Protein AF-A0A661KU23-F1 (afdb_monomer_lite)

pLDDT: mean 90.3, std 13.32, range [39.75, 98.75]

Foldseek 3Di:
DEEEDEDQEAEECEYEEEYEHQHYEHDAEYEYEYHHAHADHAAYDEEYDHQEYEYAYEYEYHHQEYEYAHYEEEYAHQEYEHAEEYEYEYHHQEYFYNHEYHEEYEHQEYYDQDYWYKYAHQKYFYNHGDPVVLVVDPPSVVRIDGRMDGDHDPPVVVVVVVVVVVVVVVVVVVVVVVVPD

Sequence (181 aa):
MNGIQAGIKTLSYVTNGLQAGIKNEAFVRVNGVQAGIDNLASSLVGIQTGYKNHANGYGIQAGIKNNTSDFYGLQTGIKNQSEQDMTGVQLGLQNKVEEYFDGIQIGLINFAKKGNYLQIGLLNIKGVQSLKELTKDKDWHEKLTILYGYNREGKGASSQRKKKRMSNKEKIMDRGKIYYL

Structure (mmCIF, N/CA/C/O backbone):
data_AF-A0A661KU23-F1
#
_entry.id   AF-A0A661KU23-F1
#
loop_
_atom_site.group_PDB
_atom_site.id
_atom_site.type_symbol
_atom_site.label_atom_id
_atom_site.label_alt_id
_atom_site.label_comp_id
_atom_site.label_asym_id
_atom_site.label_entity_id
_atom_site.label_seq_id
_atom_site.pdbx_PDB_ins_code
_atom_site.Cartn_x
_atom_site.Cartn_y
_atom_site.Cartn_z
_atom_site.occupancy
_atom_site.B_iso_or_equiv
_atom_site.auth_seq_id
_atom_site.auth_comp_id
_atom_site.auth_asym_id
_atom_site.auth_atom_id
_atom_site.pdbx_PDB_model_num
ATOM 1 N N . MET A 1 1 ? 8.475 3.376 -24.232 1.00 81.44 1 MET A N 1
ATOM 2 C CA . MET A 1 1 ? 9.370 2.264 -24.582 1.00 81.44 1 MET A CA 1
ATOM 3 C C . MET A 1 1 ? 8.545 0.994 -24.620 1.00 81.44 1 MET A C 1
ATOM 5 O O . MET A 1 1 ? 7.738 0.794 -23.719 1.00 81.44 1 MET A O 1
ATOM 9 N N . ASN A 1 2 ? 8.726 0.178 -25.653 1.00 88.75 2 ASN A N 1
ATOM 10 C CA . ASN A 1 2 ? 8.092 -1.131 -25.772 1.00 88.75 2 ASN A CA 1
ATOM 11 C C . ASN A 1 2 ? 9.183 -2.200 -25.630 1.00 88.75 2 ASN A C 1
ATOM 13 O O . ASN A 1 2 ? 10.265 -2.013 -26.183 1.00 88.75 2 ASN A O 1
ATOM 17 N N . GLY A 1 3 ? 8.916 -3.286 -24.908 1.00 91.38 3 GLY A N 1
ATOM 18 C CA . GLY A 1 3 ? 9.853 -4.402 -24.747 1.00 91.38 3 GLY A CA 1
ATOM 19 C C . GLY A 1 3 ? 10.530 -4.448 -23.376 1.00 91.38 3 GLY A C 1
ATOM 20 O O . GLY A 1 3 ? 9.884 -4.206 -22.358 1.00 91.38 3 GLY A O 1
ATOM 21 N N . ILE A 1 4 ? 11.815 -4.814 -23.351 1.00 93.19 4 ILE A N 1
ATOM 22 C CA . ILE A 1 4 ? 12.590 -5.034 -22.122 1.00 93.19 4 ILE A CA 1
ATOM 23 C C . ILE A 1 4 ? 13.605 -3.902 -21.936 1.00 93.19 4 ILE A C 1
ATOM 25 O O . ILE A 1 4 ? 14.401 -3.630 -22.831 1.00 93.19 4 ILE A O 1
ATOM 29 N N . GLN A 1 5 ? 13.602 -3.269 -20.763 1.00 91.88 5 GLN A N 1
ATOM 30 C CA . GLN A 1 5 ? 14.644 -2.344 -20.315 1.00 91.88 5 GLN A CA 1
ATOM 31 C C . GLN A 1 5 ? 15.368 -2.985 -19.139 1.00 91.88 5 GLN A C 1
ATOM 33 O O . GLN A 1 5 ? 14.711 -3.374 -18.178 1.00 91.88 5 GLN A O 1
ATOM 38 N N . ALA A 1 6 ? 16.694 -3.065 -19.184 1.00 93.31 6 ALA A N 1
ATOM 39 C CA . ALA A 1 6 ? 17.498 -3.573 -18.079 1.00 93.31 6 ALA A CA 1
ATOM 40 C C . ALA A 1 6 ? 18.658 -2.618 -17.770 1.00 93.31 6 ALA A C 1
ATOM 42 O O . ALA A 1 6 ? 19.260 -2.066 -18.691 1.00 93.31 6 ALA A O 1
ATOM 43 N N . GLY A 1 7 ? 18.982 -2.411 -16.492 1.00 91.31 7 GLY A N 1
ATOM 44 C CA . GLY A 1 7 ? 20.155 -1.626 -16.094 1.00 91.31 7 GLY A CA 1
ATOM 45 C C . GLY A 1 7 ? 20.187 -1.266 -14.610 1.00 91.31 7 GLY A C 1
ATOM 46 O O . GLY A 1 7 ? 19.286 -1.607 -13.856 1.00 91.31 7 GLY A O 1
ATOM 47 N N . ILE A 1 8 ? 21.219 -0.539 -14.168 1.00 93.31 8 ILE A N 1
ATOM 48 C CA . ILE A 1 8 ? 21.294 -0.040 -12.779 1.00 93.31 8 ILE A CA 1
ATOM 49 C C . ILE A 1 8 ? 20.138 0.930 -12.505 1.00 93.31 8 ILE A C 1
ATOM 51 O O . ILE A 1 8 ? 19.404 0.778 -11.530 1.00 93.31 8 ILE A O 1
ATOM 55 N N . LYS A 1 9 ? 19.945 1.906 -13.396 1.00 95.06 9 LYS A N 1
ATOM 56 C CA . LYS A 1 9 ? 18.804 2.817 -13.385 1.00 95.06 9 LYS A CA 1
ATOM 57 C C . LYS A 1 9 ? 18.127 2.778 -14.746 1.00 95.06 9 LYS A C 1
ATOM 59 O O . LYS A 1 9 ? 18.785 2.993 -15.760 1.00 95.06 9 LYS A O 1
ATOM 64 N N . THR A 1 10 ? 16.822 2.559 -14.759 1.00 94.06 10 THR A N 1
ATOM 65 C CA . THR A 1 10 ? 16.001 2.639 -15.964 1.00 94.06 10 THR A CA 1
ATOM 66 C C . THR A 1 10 ? 15.051 3.831 -15.847 1.00 94.06 10 THR A C 1
ATOM 68 O O . THR A 1 10 ? 14.453 4.083 -14.801 1.00 94.06 10 THR A O 1
ATOM 71 N N . LEU A 1 11 ? 14.973 4.624 -16.914 1.00 94.25 11 LEU A N 1
ATOM 72 C CA . LEU A 1 11 ? 14.135 5.817 -17.002 1.00 94.25 11 LEU A CA 1
ATOM 73 C C . LEU A 1 11 ? 13.273 5.699 -18.251 1.00 94.25 11 LEU A C 1
ATOM 75 O O . LEU A 1 11 ? 13.762 5.345 -19.327 1.00 94.25 11 LEU A O 1
ATOM 79 N N . SER A 1 12 ? 11.991 6.005 -18.110 1.00 93.38 12 SER A N 1
ATOM 80 C CA . SER A 1 12 ? 11.029 5.953 -19.204 1.00 93.38 12 SER A CA 1
ATOM 81 C C . SER A 1 12 ? 9.906 6.958 -18.977 1.00 93.38 12 SER A C 1
ATOM 83 O O . SER A 1 12 ? 9.563 7.277 -17.843 1.00 93.38 12 SER A O 1
ATOM 85 N N . TYR A 1 13 ? 9.295 7.450 -20.052 1.00 93.88 13 TYR A N 1
ATOM 86 C CA . TYR A 1 13 ? 8.053 8.216 -19.935 1.00 93.88 13 TYR A CA 1
ATOM 87 C C . TYR A 1 13 ? 6.852 7.266 -19.793 1.00 93.88 13 TYR A C 1
ATOM 89 O O . TYR A 1 13 ? 6.089 7.328 -18.832 1.00 93.88 13 TYR A O 1
ATOM 97 N N . VAL A 1 14 ? 6.759 6.309 -20.719 1.00 94.50 14 VAL A N 1
ATOM 98 C CA . VAL A 1 14 ? 5.824 5.178 -20.697 1.00 94.50 14 VAL A CA 1
ATOM 99 C C . VAL A 1 14 ? 6.613 3.892 -20.915 1.00 94.50 14 VAL A C 1
ATOM 101 O O . VAL A 1 14 ? 7.483 3.863 -21.789 1.00 94.50 14 VAL A O 1
ATOM 104 N N . THR A 1 15 ? 6.284 2.832 -20.187 1.00 94.00 15 THR A N 1
ATOM 105 C CA . THR A 1 15 ? 6.823 1.480 -20.385 1.00 94.00 15 THR A CA 1
ATOM 106 C C . THR A 1 15 ? 5.696 0.520 -20.742 1.00 94.00 15 THR A C 1
ATOM 108 O O . THR A 1 15 ? 4.734 0.405 -19.992 1.00 94.00 15 THR A O 1
ATOM 111 N N . ASN A 1 16 ? 5.822 -0.181 -21.868 1.00 96.88 16 ASN A N 1
ATOM 112 C CA . ASN A 1 16 ? 4.978 -1.313 -22.240 1.00 96.88 16 ASN A CA 1
ATOM 113 C C . ASN A 1 16 ? 5.866 -2.565 -22.307 1.00 96.88 16 ASN A C 1
ATOM 115 O O . ASN A 1 16 ? 6.634 -2.717 -23.258 1.00 96.88 16 ASN A O 1
ATOM 119 N N . GLY A 1 17 ? 5.804 -3.431 -21.298 1.00 96.62 17 GLY A N 1
ATOM 120 C CA . GLY A 1 17 ? 6.674 -4.607 -21.189 1.00 96.62 17 GLY A CA 1
ATOM 121 C C . GLY A 1 17 ? 7.367 -4.719 -19.832 1.00 96.62 17 GLY A C 1
ATOM 122 O O . GLY A 1 17 ? 6.735 -4.504 -18.800 1.00 96.62 17 GLY A O 1
ATOM 123 N N . LEU A 1 18 ? 8.648 -5.090 -19.829 1.00 97.19 18 LEU A N 1
ATOM 124 C CA . LEU A 1 18 ? 9.432 -5.327 -18.615 1.00 97.19 18 LEU A CA 1
ATOM 125 C C . LEU A 1 18 ? 10.466 -4.221 -18.422 1.00 97.19 18 LEU A C 1
ATOM 127 O O . LEU A 1 18 ? 11.247 -3.917 -19.319 1.00 97.19 18 LEU A O 1
ATOM 131 N N . GLN A 1 19 ? 10.524 -3.676 -17.218 1.00 96.50 19 GLN A N 1
ATOM 132 C CA . GLN A 1 19 ? 11.580 -2.780 -16.779 1.00 96.50 19 GLN A CA 1
ATOM 133 C C . GLN A 1 19 ? 12.260 -3.397 -15.552 1.00 96.50 19 GLN A C 1
ATOM 135 O O . GLN A 1 19 ? 11.638 -3.569 -14.506 1.00 96.50 19 GLN A O 1
ATOM 140 N N . ALA A 1 20 ? 13.524 -3.783 -15.705 1.00 96.44 20 ALA A N 1
ATOM 141 C CA . ALA A 1 20 ? 14.320 -4.474 -14.703 1.00 96.44 20 ALA A CA 1
ATOM 142 C C . ALA A 1 20 ? 15.541 -3.636 -14.292 1.00 96.44 20 ALA A C 1
ATOM 144 O O . ALA A 1 20 ? 16.249 -3.096 -15.141 1.00 96.44 20 ALA A O 1
ATOM 145 N N . GLY A 1 21 ? 15.832 -3.540 -12.996 1.00 93.88 21 GLY A N 1
ATOM 146 C CA . GLY A 1 21 ? 16.983 -2.761 -12.542 1.00 93.88 21 GLY A CA 1
ATOM 147 C C . GLY A 1 21 ? 17.040 -2.508 -11.047 1.00 93.88 21 GLY A C 1
ATOM 148 O O . GLY A 1 21 ? 16.155 -2.923 -10.313 1.00 93.88 21 GLY A O 1
ATOM 149 N N . ILE A 1 22 ? 18.073 -1.813 -10.563 1.00 96.00 22 ILE A N 1
ATOM 150 C CA . ILE A 1 22 ? 18.114 -1.402 -9.147 1.00 96.00 22 ILE A CA 1
ATOM 151 C C . ILE A 1 22 ? 17.055 -0.324 -8.908 1.00 96.00 22 ILE A C 1
ATOM 153 O O . ILE A 1 22 ? 16.257 -0.443 -7.981 1.00 96.00 22 ILE A O 1
ATOM 157 N N . LYS A 1 23 ? 17.013 0.696 -9.771 1.00 97.19 23 LYS A N 1
ATOM 158 C CA . LYS A 1 23 ? 15.998 1.750 -9.742 1.00 97.19 23 LYS A CA 1
ATOM 159 C C . LYS A 1 23 ? 15.269 1.835 -11.078 1.00 97.19 23 LYS A C 1
ATOM 161 O O . LYS A 1 23 ? 15.894 2.077 -12.106 1.00 97.19 23 LYS A O 1
ATOM 166 N N . ASN A 1 24 ? 13.952 1.718 -11.038 1.00 96.62 24 ASN A N 1
ATOM 167 C CA . ASN A 1 24 ? 13.080 1.778 -12.200 1.00 96.62 24 ASN A CA 1
ATOM 168 C C . ASN A 1 24 ? 12.121 2.961 -12.077 1.00 96.62 24 ASN A C 1
ATOM 170 O O . ASN A 1 24 ? 11.447 3.108 -11.058 1.00 96.62 24 ASN A O 1
ATOM 174 N N . GLU A 1 25 ? 12.060 3.809 -13.101 1.00 96.94 25 GLU A N 1
ATOM 175 C CA . GLU A 1 25 ? 11.251 5.028 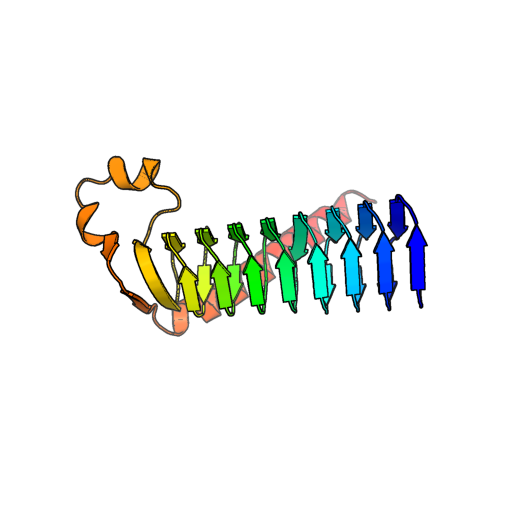-13.078 1.00 96.94 25 GLU A CA 1
ATOM 176 C C . GLU A 1 25 ? 10.469 5.210 -14.387 1.00 96.94 25 GLU A C 1
ATOM 178 O O . GLU A 1 25 ? 11.021 5.201 -15.496 1.00 96.94 25 GLU A O 1
ATOM 183 N N . ALA A 1 26 ? 9.155 5.384 -14.247 1.00 95.69 26 ALA A N 1
ATOM 184 C CA . ALA A 1 26 ? 8.231 5.669 -15.334 1.00 95.69 26 ALA A CA 1
ATOM 185 C C . ALA A 1 26 ? 7.400 6.920 -15.020 1.00 95.69 26 ALA A C 1
ATOM 187 O O . ALA A 1 26 ? 6.509 6.893 -14.173 1.00 95.69 26 ALA A O 1
ATOM 188 N N . PHE A 1 27 ? 7.666 8.022 -15.720 1.00 93.38 27 PHE A N 1
ATOM 189 C CA . PHE A 1 27 ? 7.057 9.320 -15.403 1.00 93.38 27 PHE A CA 1
ATOM 190 C C . PHE A 1 27 ? 5.539 9.372 -15.590 1.00 93.38 27 PHE A C 1
ATOM 192 O O . PHE A 1 27 ? 4.880 10.190 -14.963 1.00 93.38 27 PHE A O 1
ATOM 199 N N . VAL A 1 28 ? 4.973 8.533 -16.460 1.00 93.81 28 VAL A N 1
ATOM 200 C CA . VAL A 1 28 ? 3.533 8.543 -16.743 1.00 93.81 28 VAL A CA 1
ATOM 201 C C . VAL A 1 28 ? 2.906 7.196 -16.458 1.00 93.81 28 VAL A C 1
ATOM 203 O O . VAL A 1 28 ? 1.937 7.117 -15.702 1.00 93.81 28 VAL A O 1
ATOM 206 N N . ARG A 1 29 ? 3.412 6.131 -17.086 1.00 94.75 29 ARG A N 1
ATOM 207 C CA . ARG A 1 29 ? 2.716 4.843 -17.062 1.00 94.75 29 ARG A CA 1
ATOM 208 C C . ARG A 1 29 ? 3.632 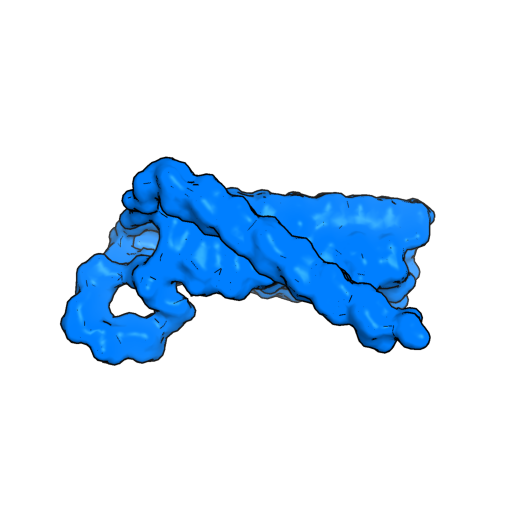3.645 -17.248 1.00 94.75 29 ARG A C 1
ATOM 210 O O . ARG A 1 29 ? 4.547 3.676 -18.065 1.00 94.75 29 ARG A O 1
ATOM 217 N N . VAL A 1 30 ? 3.278 2.557 -16.579 1.00 97.25 30 VAL A N 1
ATOM 218 C CA . VAL A 1 30 ? 3.756 1.201 -16.843 1.00 97.25 30 VAL A CA 1
ATOM 219 C C . VAL A 1 30 ? 2.564 0.317 -17.186 1.00 97.25 30 VAL A C 1
ATOM 221 O O . VAL A 1 30 ? 1.657 0.165 -16.374 1.00 97.25 30 VAL A O 1
ATOM 224 N N . ASN A 1 31 ? 2.585 -0.284 -18.369 1.00 97.62 31 ASN A N 1
ATOM 225 C CA . ASN A 1 31 ? 1.733 -1.401 -18.757 1.00 97.62 31 ASN A CA 1
ATOM 226 C C . ASN A 1 31 ? 2.621 -2.653 -18.825 1.00 97.62 31 ASN A C 1
ATOM 228 O O . ASN A 1 31 ? 3.282 -2.894 -19.838 1.00 97.62 31 ASN A O 1
ATOM 232 N N . GLY A 1 32 ? 2.705 -3.410 -17.734 1.00 97.56 32 GLY A N 1
ATOM 233 C CA . GLY A 1 32 ? 3.602 -4.564 -17.641 1.00 97.56 32 GLY A CA 1
ATOM 234 C C . GLY A 1 32 ? 4.255 -4.712 -16.272 1.00 97.56 32 GLY A C 1
ATOM 235 O O . GLY A 1 32 ? 3.583 -4.588 -15.252 1.00 97.56 32 GLY A O 1
ATOM 236 N N . VAL A 1 33 ? 5.551 -5.021 -16.243 1.00 98.25 33 VAL A N 1
ATOM 237 C CA . VAL A 1 33 ? 6.268 -5.397 -15.017 1.00 98.25 33 VAL A CA 1
ATOM 238 C C . VAL A 1 33 ? 7.424 -4.440 -14.745 1.00 98.25 33 VAL A C 1
ATOM 240 O O . VAL A 1 33 ? 8.267 -4.224 -15.610 1.00 98.25 33 VAL A O 1
ATOM 243 N N . GLN A 1 34 ? 7.501 -3.915 -13.524 1.00 97.94 34 GLN A N 1
ATOM 244 C CA . GLN A 1 34 ? 8.721 -3.325 -12.973 1.00 97.94 34 GLN A CA 1
ATOM 245 C C . GLN A 1 34 ? 9.297 -4.265 -11.913 1.00 97.94 34 GLN A C 1
ATOM 247 O O . GLN A 1 34 ? 8.638 -4.557 -10.914 1.00 97.94 34 GLN A O 1
ATOM 252 N N . ALA A 1 35 ? 10.520 -4.742 -12.131 1.00 97.88 35 ALA A N 1
ATOM 253 C CA . ALA A 1 35 ? 11.233 -5.625 -11.216 1.00 97.88 35 ALA A CA 1
ATOM 254 C C . ALA A 1 35 ? 12.540 -4.960 -10.775 1.00 97.88 35 ALA A C 1
ATOM 256 O O . ALA A 1 35 ? 13.448 -4.749 -11.582 1.00 97.88 35 ALA A O 1
ATOM 257 N N . GLY A 1 36 ? 12.648 -4.600 -9.500 1.00 96.25 36 GLY A N 1
ATOM 258 C CA . GLY A 1 36 ? 13.811 -3.860 -9.027 1.00 96.25 36 GLY A CA 1
ATOM 259 C C . GLY A 1 36 ? 13.820 -3.566 -7.545 1.00 96.25 36 GLY A C 1
ATOM 260 O O . GLY A 1 36 ? 12.886 -3.919 -6.844 1.00 96.25 36 GLY A O 1
ATOM 261 N N . ILE A 1 37 ? 14.876 -2.929 -7.038 1.00 97.06 37 ILE A N 1
ATOM 262 C CA . ILE A 1 37 ? 14.921 -2.542 -5.620 1.00 97.06 37 ILE A CA 1
ATOM 263 C C . ILE A 1 37 ? 13.922 -1.404 -5.382 1.00 97.06 37 ILE A C 1
ATOM 265 O O . ILE A 1 37 ? 13.048 -1.542 -4.531 1.00 97.06 37 ILE A O 1
ATOM 269 N N . ASP A 1 38 ? 13.991 -0.336 -6.175 1.00 97.94 38 ASP A N 1
ATOM 270 C CA . ASP A 1 38 ? 13.071 0.799 -6.103 1.00 97.94 38 ASP A CA 1
ATOM 271 C C . ASP A 1 38 ? 12.313 0.957 -7.429 1.00 97.94 38 ASP A C 1
ATOM 273 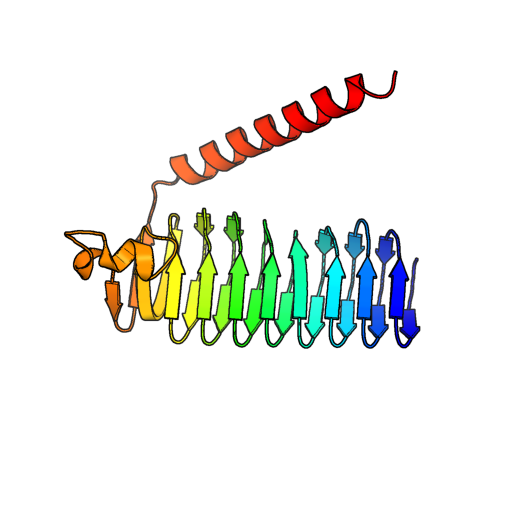O O . ASP A 1 38 ? 12.905 1.298 -8.453 1.00 97.94 38 ASP A O 1
ATOM 277 N N . ASN A 1 39 ? 10.995 0.758 -7.405 1.00 97.88 39 ASN A N 1
ATOM 278 C CA . ASN A 1 39 ? 10.113 0.940 -8.556 1.00 97.88 39 ASN A CA 1
ATOM 279 C C . ASN A 1 39 ? 9.198 2.150 -8.349 1.00 97.88 39 ASN A C 1
ATOM 281 O O . ASN A 1 39 ? 8.463 2.219 -7.361 1.00 97.88 39 ASN A O 1
ATOM 285 N N . LEU A 1 40 ? 9.209 3.080 -9.302 1.00 97.62 40 LEU A N 1
ATOM 286 C CA . LEU A 1 40 ? 8.371 4.273 -9.307 1.00 97.62 40 LEU A CA 1
ATOM 287 C C . LEU A 1 40 ? 7.632 4.400 -10.641 1.00 97.62 40 LEU A C 1
ATOM 289 O O . LEU A 1 40 ? 8.242 4.356 -11.712 1.00 97.62 40 LEU A O 1
ATOM 293 N N . ALA A 1 41 ? 6.319 4.593 -10.573 1.00 96.88 41 ALA A N 1
ATOM 294 C CA . ALA A 1 41 ? 5.500 4.963 -11.715 1.00 96.88 41 ALA A CA 1
ATOM 295 C C . ALA A 1 41 ? 4.326 5.844 -11.281 1.00 96.88 41 ALA A C 1
ATOM 297 O O . ALA A 1 41 ? 3.760 5.635 -10.213 1.00 96.88 41 ALA A O 1
ATOM 298 N N . SER A 1 42 ? 3.894 6.793 -12.110 1.00 96.56 42 SER A N 1
ATOM 299 C CA . SER A 1 42 ? 2.668 7.550 -11.805 1.00 96.56 42 SER A CA 1
ATOM 300 C C . SER A 1 42 ? 1.404 6.697 -11.952 1.00 96.56 42 SER A C 1
ATOM 302 O O . SER A 1 42 ? 0.479 6.820 -11.145 1.00 96.56 42 SER A O 1
ATOM 304 N N . SER A 1 43 ? 1.377 5.808 -12.951 1.00 96.44 43 SER A N 1
ATOM 305 C CA . SER A 1 43 ? 0.296 4.854 -13.203 1.00 96.44 43 SER A CA 1
ATOM 306 C C . SER A 1 43 ? 0.848 3.465 -13.535 1.00 96.44 43 SER A C 1
ATOM 308 O O . SER A 1 43 ? 1.787 3.335 -14.317 1.00 96.44 43 SER A O 1
ATOM 310 N N . LEU A 1 44 ? 0.239 2.429 -12.974 1.00 97.69 44 LEU A N 1
ATOM 311 C CA . LEU A 1 44 ? 0.532 1.024 -13.204 1.00 97.69 44 LEU A CA 1
ATOM 312 C C . LEU A 1 44 ? -0.725 0.321 -13.717 1.00 97.69 44 LEU A C 1
ATOM 314 O O . LEU A 1 44 ? -1.812 0.472 -13.160 1.00 97.69 44 LEU A O 1
ATOM 318 N N . VAL A 1 45 ? -0.546 -0.475 -14.762 1.00 98.25 45 VAL A N 1
ATOM 319 C CA . VAL A 1 45 ? -1.421 -1.578 -15.147 1.00 98.25 45 VAL A CA 1
ATOM 320 C C . VAL A 1 45 ? -0.521 -2.805 -15.250 1.00 98.25 45 VAL A C 1
ATOM 322 O O . VAL A 1 45 ? 0.127 -3.022 -16.274 1.00 98.25 45 VAL A O 1
ATOM 325 N N . GLY A 1 46 ? -0.400 -3.559 -14.157 1.00 98.12 46 GLY A N 1
ATOM 326 C CA . GLY A 1 46 ? 0.494 -4.716 -14.099 1.00 98.12 46 GLY A CA 1
ATOM 327 C C . GLY A 1 46 ? 1.129 -4.948 -12.731 1.00 98.12 46 GLY A C 1
ATOM 328 O O . GLY A 1 46 ? 0.437 -4.919 -11.718 1.00 98.12 46 GLY A O 1
ATOM 329 N N . ILE A 1 47 ? 2.429 -5.244 -12.694 1.00 98.69 47 ILE A N 1
ATOM 330 C CA . ILE A 1 47 ? 3.115 -5.730 -11.488 1.00 98.69 47 ILE A CA 1
ATOM 331 C C . ILE A 1 47 ? 4.321 -4.845 -11.158 1.00 98.69 47 ILE A C 1
ATOM 333 O O . ILE A 1 47 ? 5.165 -4.597 -12.014 1.00 98.69 47 ILE A O 1
ATOM 337 N N . GLN A 1 48 ? 4.442 -4.416 -9.904 1.00 98.38 48 GLN A N 1
ATOM 338 C CA . GLN A 1 48 ? 5.693 -3.909 -9.338 1.00 98.38 48 GLN A CA 1
ATOM 339 C C . GLN A 1 48 ? 6.199 -4.903 -8.292 1.00 98.38 48 GLN A C 1
ATOM 341 O O . GLN A 1 48 ? 5.470 -5.228 -7.354 1.00 98.38 48 GLN A O 1
ATOM 346 N N . THR A 1 49 ? 7.430 -5.389 -8.446 1.00 98.38 49 THR A N 1
ATOM 347 C CA . THR A 1 49 ? 8.069 -6.291 -7.482 1.00 98.38 49 THR A CA 1
ATOM 348 C C . THR A 1 49 ? 9.427 -5.763 -7.034 1.00 98.38 49 THR A C 1
ATOM 350 O O . THR A 1 49 ? 10.253 -5.401 -7.879 1.00 98.38 49 THR A O 1
ATOM 353 N N . GLY A 1 50 ? 9.664 -5.687 -5.718 1.00 97.19 50 GLY A N 1
ATOM 354 C CA . GLY A 1 50 ? 10.862 -5.019 -5.213 1.00 97.19 50 GLY A CA 1
ATOM 355 C C . GLY A 1 50 ? 10.981 -4.759 -3.718 1.00 97.19 50 GLY A C 1
ATOM 356 O O . GLY A 1 50 ? 10.186 -5.227 -2.910 1.00 97.19 50 GLY A O 1
ATOM 357 N N . TYR A 1 51 ? 11.983 -3.969 -3.325 1.00 97.75 51 TYR A N 1
ATOM 358 C CA . TYR A 1 51 ? 12.096 -3.478 -1.947 1.00 97.75 51 TYR A CA 1
ATOM 359 C C . TYR A 1 51 ? 11.069 -2.368 -1.683 1.00 97.75 51 TYR A C 1
ATOM 361 O O . TYR A 1 51 ? 10.325 -2.434 -0.700 1.00 97.75 51 TYR A O 1
ATOM 369 N N . LYS A 1 52 ? 10.986 -1.379 -2.579 1.00 98.44 52 LYS A N 1
ATOM 370 C CA . LYS A 1 52 ? 9.957 -0.336 -2.584 1.00 98.44 52 LYS A CA 1
ATOM 371 C C . LYS A 1 52 ? 9.232 -0.296 -3.918 1.00 98.44 52 LYS A C 1
ATOM 373 O O . LYS A 1 52 ? 9.858 -0.210 -4.969 1.00 98.44 52 LYS A O 1
ATOM 378 N N . ASN A 1 53 ? 7.912 -0.234 -3.842 1.00 98.38 53 ASN A N 1
ATOM 379 C CA . ASN A 1 53 ? 7.041 -0.015 -4.985 1.00 98.38 53 ASN A CA 1
ATOM 380 C C . ASN A 1 53 ? 6.198 1.238 -4.747 1.00 98.38 53 ASN A C 1
ATOM 382 O O . ASN A 1 53 ? 5.657 1.429 -3.653 1.00 98.38 53 ASN A O 1
ATOM 386 N N . HIS A 1 54 ? 6.091 2.090 -5.762 1.00 98.31 54 HIS A N 1
ATOM 387 C CA . HIS A 1 54 ? 5.228 3.260 -5.735 1.00 98.31 54 HIS A CA 1
ATOM 388 C C . HIS A 1 54 ? 4.533 3.446 -7.081 1.00 98.31 54 HIS A C 1
ATOM 390 O O . HIS A 1 54 ? 5.193 3.729 -8.083 1.00 98.31 54 HIS A O 1
ATOM 396 N N . ALA A 1 55 ? 3.210 3.285 -7.096 1.00 97.06 55 ALA A N 1
ATOM 397 C CA . ALA A 1 55 ? 2.363 3.585 -8.244 1.00 97.06 55 ALA A CA 1
ATOM 398 C C . ALA A 1 55 ? 0.879 3.598 -7.896 1.00 97.06 55 ALA A C 1
ATOM 400 O O . ALA A 1 55 ? 0.429 2.885 -7.002 1.00 97.06 55 ALA A O 1
ATOM 401 N N . ASN A 1 56 ? 0.116 4.375 -8.660 1.00 97.62 56 ASN A N 1
ATOM 402 C CA . ASN A 1 56 ? -1.345 4.337 -8.667 1.00 97.62 56 ASN A CA 1
ATOM 403 C C . ASN A 1 56 ? -1.846 3.418 -9.778 1.00 97.62 56 ASN A C 1
ATOM 405 O O . ASN A 1 56 ? -1.155 3.235 -10.774 1.00 97.62 56 ASN A O 1
ATOM 409 N N . GLY A 1 57 ? -3.075 2.922 -9.686 1.00 96.00 57 GLY A N 1
ATOM 410 C CA . GLY A 1 57 ? -3.716 2.204 -10.790 1.00 96.00 57 GLY A CA 1
ATOM 411 C C . GLY A 1 57 ? -4.106 0.778 -10.443 1.00 96.00 57 GLY A C 1
ATOM 412 O O . GLY A 1 57 ? -4.646 0.541 -9.368 1.00 96.00 57 GLY A O 1
ATOM 413 N N . TYR A 1 58 ? -3.905 -0.142 -11.382 1.00 98.19 58 TYR A N 1
ATOM 414 C CA . TYR A 1 58 ? -4.449 -1.494 -11.336 1.00 98.19 58 TYR A CA 1
ATOM 415 C C . TYR A 1 58 ? -3.335 -2.538 -11.333 1.00 98.19 58 TYR A C 1
ATOM 417 O O . TYR A 1 58 ? -2.460 -2.520 -12.200 1.00 98.19 58 TYR A O 1
ATOM 425 N N . GLY A 1 59 ? -3.403 -3.495 -10.409 1.00 98.12 59 GLY A N 1
ATOM 426 C CA . GLY A 1 59 ? -2.571 -4.694 -10.467 1.00 98.12 59 GLY A CA 1
ATOM 427 C C . GLY A 1 59 ? -1.983 -5.123 -9.131 1.00 98.12 59 GLY A C 1
ATOM 428 O O . GLY A 1 59 ? -2.697 -5.195 -8.133 1.00 98.12 59 GLY A O 1
ATOM 429 N N . ILE A 1 60 ? -0.697 -5.483 -9.127 1.00 98.75 60 ILE A N 1
ATOM 430 C CA . ILE A 1 60 ? -0.026 -6.106 -7.981 1.00 98.75 60 ILE A CA 1
ATOM 431 C C . ILE A 1 60 ? 1.213 -5.301 -7.591 1.00 98.75 60 ILE A C 1
ATOM 433 O O . ILE A 1 60 ? 2.077 -5.038 -8.424 1.00 98.75 60 ILE A O 1
ATOM 437 N N . GLN A 1 61 ? 1.335 -4.961 -6.313 1.00 98.62 61 GLN A N 1
ATOM 438 C CA . GLN A 1 61 ? 2.580 -4.475 -5.721 1.00 98.62 61 GLN A CA 1
ATOM 439 C C . GLN A 1 61 ? 3.070 -5.497 -4.695 1.00 98.62 61 GLN A C 1
ATOM 441 O O . GLN A 1 61 ? 2.438 -5.693 -3.659 1.00 98.62 61 GLN A O 1
ATOM 446 N N . ALA A 1 62 ? 4.183 -6.162 -4.992 1.00 98.50 62 ALA A N 1
ATOM 447 C CA . ALA A 1 62 ? 4.802 -7.158 -4.127 1.00 98.50 62 ALA A CA 1
ATOM 448 C C . ALA A 1 62 ? 6.164 -6.648 -3.648 1.00 98.50 62 ALA A C 1
ATOM 450 O O . ALA A 1 62 ? 7.078 -6.443 -4.443 1.00 98.50 62 ALA A O 1
ATOM 451 N N . GLY A 1 63 ? 6.332 -6.399 -2.355 1.00 97.06 63 GLY A N 1
ATOM 452 C CA . GLY A 1 63 ? 7.597 -5.853 -1.880 1.00 97.06 63 GLY A CA 1
ATOM 453 C C . GLY A 1 63 ? 7.651 -5.531 -0.405 1.00 97.06 63 GLY A C 1
ATOM 454 O O . GLY A 1 63 ? 6.668 -5.668 0.303 1.00 97.06 63 GLY A O 1
ATOM 455 N N . ILE A 1 64 ? 8.800 -5.078 0.094 1.00 98.06 64 ILE A N 1
ATOM 456 C CA . ILE A 1 64 ? 8.918 -4.759 1.525 1.00 98.06 64 ILE A CA 1
ATOM 457 C C . ILE A 1 64 ? 8.028 -3.561 1.883 1.00 98.06 64 ILE A C 1
ATOM 459 O O . ILE A 1 64 ? 7.342 -3.586 2.908 1.00 98.06 64 ILE A O 1
ATOM 463 N N . LYS A 1 65 ? 8.009 -2.527 1.036 1.00 98.56 65 LYS A N 1
ATOM 464 C CA . LYS A 1 65 ? 7.169 -1.335 1.201 1.00 98.56 65 LYS A CA 1
ATOM 465 C C . LYS A 1 65 ? 6.418 -1.027 -0.090 1.00 98.56 65 LYS A C 1
ATOM 467 O O . LYS A 1 65 ? 7.037 -0.675 -1.091 1.00 98.56 65 LYS A O 1
ATOM 472 N N . ASN A 1 66 ? 5.094 -1.068 -0.038 1.00 98.62 66 ASN A N 1
ATOM 473 C CA . ASN A 1 66 ? 4.225 -0.688 -1.146 1.00 98.62 66 ASN A CA 1
ATOM 474 C C . ASN A 1 66 ? 3.484 0.597 -0.787 1.00 98.62 66 ASN A C 1
ATOM 476 O O . ASN A 1 66 ? 2.805 0.653 0.239 1.00 98.62 66 ASN A O 1
ATOM 480 N N . ASN A 1 67 ? 3.628 1.624 -1.621 1.00 98.38 67 ASN A N 1
ATOM 481 C CA . ASN A 1 67 ? 2.975 2.913 -1.442 1.00 98.38 67 ASN A CA 1
ATOM 482 C C . ASN A 1 67 ? 2.151 3.265 -2.680 1.00 98.38 67 ASN A C 1
ATOM 484 O O . ASN A 1 67 ? 2.543 3.016 -3.820 1.00 98.38 67 ASN A O 1
ATOM 488 N N . THR A 1 68 ? 1.009 3.886 -2.449 1.00 97.50 68 THR A N 1
ATOM 489 C CA . THR A 1 68 ? 0.130 4.367 -3.506 1.00 97.50 68 THR A CA 1
ATOM 490 C C . THR A 1 68 ? -0.730 5.508 -2.984 1.00 97.50 68 THR A C 1
ATOM 492 O O . THR A 1 68 ? -0.914 5.654 -1.776 1.00 97.50 68 THR A O 1
ATOM 495 N N . SER A 1 69 ? -1.277 6.308 -3.889 1.00 96.56 69 SER A N 1
ATOM 496 C CA . SER A 1 69 ? -2.373 7.213 -3.573 1.00 96.56 69 SER A CA 1
ATOM 497 C C . SER A 1 69 ? -3.699 6.484 -3.805 1.00 96.56 69 SER A C 1
ATOM 499 O O . SER A 1 69 ? -4.382 6.156 -2.839 1.00 96.56 69 SER A O 1
ATOM 501 N N . ASP A 1 70 ? -3.994 6.119 -5.058 1.00 96.12 70 ASP A N 1
ATOM 502 C CA . ASP A 1 70 ? -5.201 5.393 -5.480 1.00 96.12 70 ASP A CA 1
ATOM 503 C C . ASP A 1 70 ? -4.831 4.038 -6.116 1.00 96.12 70 ASP A C 1
ATOM 505 O O . ASP A 1 70 ? -4.157 4.013 -7.155 1.00 96.12 70 ASP A O 1
ATOM 509 N N . PHE A 1 71 ? -5.315 2.914 -5.574 1.00 97.44 71 PHE A N 1
ATOM 510 C CA . PHE A 1 71 ? -4.955 1.586 -6.092 1.00 97.44 71 PHE A CA 1
ATOM 511 C C . PHE A 1 71 ? -6.096 0.571 -6.099 1.00 97.44 71 PHE A C 1
ATOM 513 O O . PHE A 1 71 ? -6.970 0.554 -5.234 1.00 97.44 71 PHE A O 1
ATOM 520 N N . TYR A 1 72 ? -6.059 -0.296 -7.106 1.00 98.38 72 TYR A N 1
ATOM 521 C CA . TYR A 1 72 ? -7.031 -1.344 -7.364 1.00 98.38 72 TYR A CA 1
ATOM 522 C C . TYR A 1 72 ? -6.286 -2.662 -7.585 1.00 98.38 72 TYR A C 1
ATOM 524 O O . TYR A 1 72 ? -5.669 -2.868 -8.631 1.00 98.38 72 TYR A O 1
ATOM 532 N N . GLY A 1 73 ? -6.343 -3.571 -6.618 1.00 98.25 73 GLY A N 1
ATOM 533 C CA . GLY A 1 73 ? -5.730 -4.891 -6.745 1.00 98.25 73 GLY A CA 1
ATOM 534 C C . GLY A 1 73 ? -5.095 -5.389 -5.456 1.00 98.25 73 GLY A C 1
ATOM 535 O O . GLY A 1 73 ? -5.705 -5.312 -4.393 1.00 98.25 73 GLY A O 1
ATOM 536 N N . LEU A 1 74 ? -3.892 -5.951 -5.559 1.00 98.75 74 LEU A N 1
ATOM 537 C CA . LEU A 1 74 ? -3.202 -6.616 -4.454 1.00 98.75 74 LEU A CA 1
ATOM 538 C C . LEU A 1 74 ? -1.940 -5.848 -4.057 1.00 98.75 74 LEU A C 1
ATOM 540 O O . LEU A 1 74 ? -1.056 -5.632 -4.882 1.00 98.75 74 LEU A O 1
ATOM 544 N N . GLN A 1 75 ? -1.815 -5.510 -2.779 1.00 98.75 75 GLN A N 1
ATOM 545 C CA . GLN A 1 75 ? -0.536 -5.130 -2.181 1.00 98.75 75 GLN A CA 1
ATOM 546 C C . GLN A 1 75 ? -0.106 -6.228 -1.210 1.00 98.75 75 GLN A C 1
ATOM 548 O O . GLN A 1 75 ? -0.876 -6.615 -0.333 1.00 98.75 75 GLN A O 1
ATOM 553 N N . THR A 1 76 ? 1.111 -6.743 -1.362 1.00 98.62 76 THR A N 1
ATOM 554 C CA . THR A 1 76 ? 1.672 -7.763 -0.471 1.00 98.62 76 THR A CA 1
ATOM 555 C C . THR A 1 76 ? 3.082 -7.388 -0.040 1.00 98.62 76 THR A C 1
ATOM 557 O O . THR A 1 76 ? 3.908 -7.008 -0.875 1.00 98.62 76 THR A O 1
ATOM 560 N N . GLY A 1 77 ? 3.359 -7.423 1.264 1.00 97.62 77 GLY A N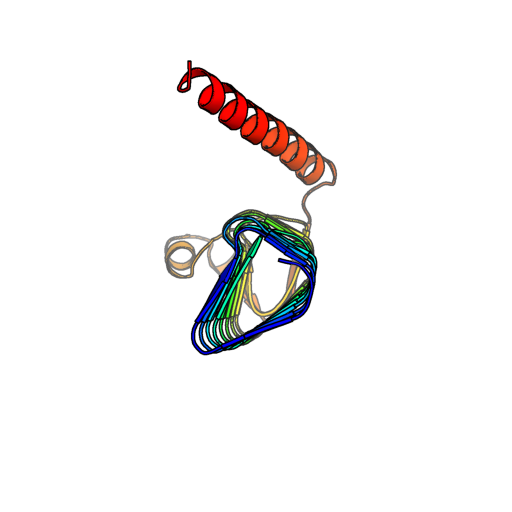 1
ATOM 561 C CA . GLY A 1 77 ? 4.593 -6.851 1.786 1.00 97.62 77 GLY A CA 1
ATOM 562 C C . GLY A 1 77 ? 4.735 -6.781 3.294 1.00 97.62 77 GLY A C 1
ATOM 563 O O . GLY A 1 77 ? 3.880 -7.241 4.034 1.00 97.62 77 GLY A O 1
ATOM 564 N N . ILE A 1 78 ? 5.808 -6.155 3.782 1.00 98.25 78 ILE A N 1
ATOM 565 C CA . ILE A 1 78 ? 5.906 -5.835 5.217 1.00 98.25 78 ILE A CA 1
ATOM 566 C C . ILE A 1 78 ? 4.984 -4.660 5.541 1.00 98.25 78 ILE A C 1
ATOM 568 O O . ILE A 1 78 ? 4.236 -4.710 6.516 1.00 98.25 78 ILE A O 1
ATOM 572 N N . LYS A 1 79 ? 5.028 -3.609 4.717 1.00 98.50 79 LYS A N 1
ATOM 573 C CA . LYS A 1 79 ? 4.203 -2.414 4.873 1.00 98.50 79 LYS A CA 1
ATOM 574 C C . LYS A 1 79 ? 3.477 -2.083 3.573 1.00 98.50 79 LYS A C 1
ATOM 576 O O . LYS A 1 79 ? 4.123 -1.814 2.563 1.00 98.50 79 LYS A O 1
ATOM 581 N N . ASN A 1 80 ? 2.154 -2.006 3.641 1.00 98.62 80 ASN A N 1
ATOM 582 C CA . ASN A 1 80 ? 1.287 -1.570 2.550 1.00 98.62 80 ASN A CA 1
ATOM 583 C C . ASN A 1 80 ? 0.566 -0.282 2.953 1.00 98.62 80 ASN A C 1
ATOM 585 O O . ASN A 1 80 ? -0.040 -0.219 4.027 1.00 98.62 80 ASN A O 1
ATOM 589 N N . GLN A 1 81 ? 0.634 0.749 2.114 1.00 98.25 81 GLN A N 1
ATOM 590 C CA . GLN A 1 81 ? 0.026 2.046 2.393 1.00 98.25 81 GLN A CA 1
ATOM 591 C C . GLN A 1 81 ? -0.658 2.623 1.152 1.00 98.25 81 GLN A C 1
ATOM 593 O O . GLN A 1 81 ? -0.049 2.719 0.087 1.00 98.25 81 GLN A O 1
ATOM 598 N N . SER A 1 82 ? -1.907 3.052 1.330 1.00 97.75 82 SER A N 1
ATOM 599 C CA . SER A 1 82 ? -2.652 3.900 0.401 1.00 97.75 82 SER A CA 1
ATOM 600 C C . SER A 1 82 ? -3.030 5.208 1.096 1.00 97.75 82 SER A C 1
ATOM 602 O O . SER A 1 82 ? -3.642 5.198 2.166 1.00 97.75 82 SER A O 1
ATOM 604 N N . GLU A 1 83 ? -2.623 6.331 0.510 1.00 96.56 83 GLU A N 1
ATOM 605 C CA . GLU A 1 83 ? -2.926 7.680 1.015 1.00 96.56 83 GLU A CA 1
ATOM 606 C C . GLU A 1 83 ? -4.367 8.109 0.713 1.00 96.56 83 GLU A C 1
ATOM 608 O O . GLU A 1 83 ? -4.913 8.980 1.383 1.00 96.56 83 GLU A O 1
ATOM 613 N N . GLN A 1 84 ? -4.996 7.522 -0.306 1.00 95.06 84 GLN A N 1
ATOM 614 C CA . GLN A 1 84 ? -6.366 7.837 -0.694 1.00 95.06 84 GLN A CA 1
ATOM 615 C C . GLN A 1 84 ? -7.228 6.573 -0.696 1.00 95.06 84 GLN A C 1
ATOM 617 O O . GLN A 1 84 ? -7.518 6.031 0.376 1.00 95.06 84 GLN A O 1
ATOM 622 N N . ASP A 1 85 ? -7.677 6.136 -1.876 1.00 95.62 85 ASP A N 1
ATOM 623 C CA . ASP A 1 85 ? -8.595 5.012 -1.994 1.00 95.62 85 ASP A CA 1
ATOM 624 C C . ASP A 1 85 ? -7.842 3.734 -2.360 1.00 95.62 85 ASP A C 1
ATOM 626 O O . ASP A 1 85 ? -7.014 3.703 -3.274 1.00 95.62 85 ASP A O 1
ATOM 630 N N . MET A 1 86 ? -8.208 2.645 -1.696 1.00 96.94 86 MET A N 1
ATOM 631 C CA . MET A 1 86 ? -7.754 1.304 -2.036 1.00 96.94 86 MET A CA 1
ATOM 632 C C . MET A 1 86 ? -8.963 0.396 -2.229 1.00 96.94 86 MET A C 1
ATOM 634 O O . MET A 1 86 ? -9.846 0.326 -1.375 1.00 96.94 86 MET A O 1
ATOM 638 N N . THR A 1 87 ? -8.995 -0.325 -3.346 1.00 98.12 87 THR A N 1
ATOM 639 C CA . THR A 1 87 ? -9.938 -1.422 -3.575 1.00 98.12 87 THR A CA 1
ATOM 640 C C . THR A 1 87 ? -9.171 -2.714 -3.814 1.00 98.12 87 THR A C 1
ATOM 642 O O . THR A 1 87 ? -8.355 -2.787 -4.729 1.00 98.12 87 THR A O 1
ATOM 645 N N . GLY A 1 88 ? -9.445 -3.748 -3.026 1.00 98.06 88 GLY A N 1
ATOM 646 C CA . GLY A 1 88 ? -8.824 -5.061 -3.180 1.00 98.06 88 GLY A CA 1
ATOM 647 C C . GLY A 1 88 ? -8.220 -5.583 -1.884 1.00 98.06 88 GLY A C 1
ATOM 648 O O . GLY A 1 88 ? -8.862 -5.544 -0.838 1.00 98.06 88 GLY A O 1
ATOM 649 N N . VAL A 1 89 ? -7.008 -6.129 -1.950 1.00 98.75 89 VAL A N 1
ATOM 650 C CA . VAL A 1 89 ? -6.415 -6.875 -0.834 1.00 98.75 89 VAL A CA 1
ATOM 651 C C . VAL A 1 89 ? -5.079 -6.265 -0.422 1.00 98.75 89 VAL A C 1
ATOM 653 O O . VAL A 1 89 ? -4.225 -5.998 -1.265 1.00 98.75 89 VAL A O 1
ATOM 656 N N . GLN A 1 90 ? -4.882 -6.067 0.881 1.00 98.75 90 GLN A N 1
ATOM 657 C CA . GLN A 1 90 ? -3.579 -5.748 1.468 1.00 98.75 90 GLN A CA 1
ATOM 658 C C . GLN A 1 90 ? -3.151 -6.887 2.402 1.00 98.75 90 GLN A C 1
ATOM 660 O O . GLN A 1 90 ? -3.837 -7.179 3.380 1.00 98.75 90 GLN A O 1
ATOM 665 N N . LEU A 1 91 ? -2.022 -7.527 2.099 1.00 98.69 91 LEU A N 1
ATOM 666 C CA . LEU A 1 91 ? -1.430 -8.612 2.886 1.00 98.69 91 LEU A CA 1
ATOM 667 C C . LEU A 1 91 ? -0.078 -8.157 3.437 1.00 98.69 91 LEU A C 1
ATOM 669 O O . LEU A 1 91 ? 0.834 -7.863 2.665 1.00 98.69 91 LEU A O 1
ATOM 673 N N . GLY A 1 92 ? 0.091 -8.090 4.754 1.00 97.94 92 GLY A N 1
ATOM 674 C CA . GLY A 1 92 ? 1.377 -7.674 5.308 1.00 97.94 92 GLY A CA 1
ATOM 675 C C . GLY A 1 92 ? 1.409 -7.453 6.802 1.00 97.94 92 GLY A C 1
ATOM 676 O O . GLY A 1 92 ? 0.388 -7.551 7.458 1.00 97.94 92 GLY A O 1
ATOM 677 N N . LEU A 1 93 ? 2.571 -7.136 7.376 1.00 98.06 93 LEU A N 1
ATOM 678 C CA . LEU A 1 93 ? 2.639 -6.866 8.820 1.00 98.06 93 LEU A CA 1
ATOM 679 C C . LEU A 1 93 ? 1.864 -5.599 9.187 1.00 98.06 93 LEU A C 1
ATOM 681 O O . LEU A 1 93 ? 1.140 -5.589 10.179 1.00 98.06 93 LEU A O 1
ATOM 685 N N . GLN A 1 94 ? 1.982 -4.554 8.373 1.00 98.19 94 GLN A N 1
ATOM 686 C CA . GLN A 1 94 ? 1.249 -3.311 8.552 1.00 98.19 94 GLN A CA 1
ATOM 687 C C . GLN A 1 94 ? 0.509 -2.936 7.272 1.00 98.19 94 GLN A C 1
ATOM 689 O O . GLN A 1 94 ? 1.134 -2.674 6.243 1.00 98.19 94 GLN A O 1
ATOM 694 N N . ASN A 1 95 ? -0.810 -2.812 7.369 1.00 98.38 95 ASN A N 1
ATOM 695 C CA . ASN A 1 95 ? -1.660 -2.350 6.282 1.00 98.38 95 ASN A CA 1
ATOM 696 C C . ASN A 1 95 ? -2.351 -1.047 6.671 1.00 98.38 95 ASN A C 1
ATOM 698 O O . ASN A 1 95 ? -2.843 -0.904 7.794 1.00 98.38 95 ASN A O 1
ATOM 702 N N . LYS A 1 96 ? -2.383 -0.080 5.755 1.00 98.06 96 LYS A N 1
ATOM 703 C CA . LYS A 1 96 ? -2.971 1.231 6.017 1.00 98.06 96 LYS A CA 1
ATOM 704 C C . LYS A 1 96 ? -3.649 1.808 4.780 1.00 98.06 96 LYS A C 1
ATOM 706 O O . LYS A 1 96 ? -3.052 1.855 3.705 1.00 98.06 96 LYS A O 1
ATOM 711 N N . VAL A 1 97 ? -4.867 2.308 4.974 1.00 97.44 97 VAL A N 1
ATOM 712 C CA . VAL A 1 97 ? -5.608 3.110 3.995 1.00 97.44 97 VAL A CA 1
ATOM 713 C C . VAL A 1 97 ? -6.146 4.357 4.686 1.00 97.44 97 VAL A C 1
ATOM 715 O O . VAL A 1 97 ? -6.880 4.267 5.676 1.00 97.44 97 VAL A O 1
ATOM 718 N N . GLU A 1 98 ? -5.741 5.525 4.195 1.00 95.31 98 GLU A N 1
ATOM 719 C CA . GLU A 1 98 ? -5.980 6.797 4.880 1.00 95.31 98 GLU A CA 1
ATOM 720 C C . GLU A 1 98 ? -7.343 7.416 4.593 1.00 95.31 98 GLU A C 1
ATOM 722 O O . GLU A 1 98 ? -7.845 8.121 5.467 1.00 95.31 98 GLU A O 1
ATOM 727 N N . GLU A 1 99 ? -7.974 7.137 3.448 1.00 93.38 99 GLU A N 1
ATOM 728 C CA . GLU A 1 99 ? -9.282 7.718 3.121 1.00 93.38 99 GLU A CA 1
ATOM 729 C C . GLU A 1 99 ? -10.394 6.680 2.983 1.00 93.38 99 GLU A C 1
ATOM 731 O O . GLU A 1 99 ? -11.294 6.659 3.829 1.00 93.38 99 GLU A O 1
ATOM 736 N N . TYR A 1 100 ? -10.368 5.827 1.955 1.00 94.81 100 TYR A N 1
ATOM 737 C CA . TYR A 1 100 ? -11.438 4.855 1.715 1.00 94.81 100 TYR A CA 1
ATOM 738 C C . TYR A 1 100 ? -10.906 3.479 1.338 1.00 94.81 100 TYR A C 1
ATOM 740 O O . TYR A 1 100 ? -10.192 3.329 0.350 1.00 94.81 100 TYR A O 1
ATOM 748 N N . PHE A 1 101 ? -11.317 2.461 2.089 1.00 96.69 101 PHE A N 1
ATOM 749 C CA . PHE A 1 101 ? -10.953 1.081 1.813 1.00 96.69 101 PHE A CA 1
ATOM 750 C C . PHE A 1 101 ? -12.171 0.235 1.445 1.00 96.69 101 PHE A C 1
ATOM 752 O O . PHE A 1 101 ? -13.158 0.205 2.182 1.00 96.69 101 PHE A O 1
ATOM 759 N N . ASP A 1 102 ? -12.086 -0.463 0.316 1.00 96.94 102 ASP A N 1
ATOM 760 C CA . ASP A 1 102 ? -13.061 -1.464 -0.118 1.00 96.94 102 ASP A CA 1
ATOM 761 C C . ASP A 1 102 ? -12.354 -2.807 -0.350 1.00 96.94 102 ASP A C 1
ATOM 763 O O . ASP A 1 102 ? -11.673 -2.991 -1.361 1.00 96.94 102 ASP A O 1
ATOM 767 N N . GLY A 1 103 ? -12.451 -3.732 0.606 1.00 97.56 103 GLY A N 1
ATOM 768 C CA . GLY A 1 103 ? -11.837 -5.054 0.475 1.00 97.56 103 GLY A CA 1
ATOM 769 C C . GLY A 1 103 ? -11.293 -5.661 1.767 1.00 97.56 103 GLY A C 1
ATOM 770 O O . GLY A 1 103 ? -11.918 -5.560 2.822 1.00 97.56 103 GLY A O 1
ATOM 771 N N . ILE A 1 104 ? -10.165 -6.375 1.674 1.00 98.62 104 ILE A N 1
ATOM 772 C CA . ILE A 1 104 ? -9.653 -7.228 2.759 1.00 98.62 104 ILE A CA 1
ATOM 773 C C . ILE A 1 104 ? -8.226 -6.840 3.155 1.00 98.62 104 ILE A C 1
ATOM 775 O O . ILE A 1 104 ? -7.320 -6.803 2.325 1.00 98.62 104 ILE A O 1
ATOM 779 N N . GLN A 1 105 ? -8.016 -6.581 4.440 1.00 98.62 105 GLN A N 1
ATOM 780 C CA . GLN A 1 105 ? -6.701 -6.396 5.049 1.00 98.62 105 GLN A CA 1
ATOM 781 C C . GLN A 1 105 ? -6.366 -7.621 5.898 1.00 98.62 105 GLN A C 1
ATOM 783 O O . GLN A 1 105 ? -7.144 -7.987 6.775 1.00 98.62 105 GLN A O 1
ATOM 788 N N . ILE A 1 106 ? -5.211 -8.241 5.665 1.00 98.62 106 ILE A N 1
ATOM 789 C CA . ILE A 1 106 ? -4.704 -9.346 6.487 1.00 98.62 106 ILE A CA 1
ATOM 790 C C . ILE A 1 106 ? -3.307 -8.974 6.970 1.00 98.62 106 ILE A C 1
ATOM 792 O O . ILE A 1 106 ? -2.410 -8.736 6.155 1.00 98.62 106 ILE A O 1
ATOM 796 N N . GLY A 1 107 ? -3.118 -8.898 8.286 1.00 97.62 107 GLY A N 1
ATOM 797 C CA . GLY A 1 107 ? -1.852 -8.439 8.838 1.00 97.62 107 GLY A CA 1
ATOM 798 C C . GLY A 1 107 ? -1.714 -8.437 10.346 1.00 97.62 107 GLY A C 1
ATOM 799 O O . GLY A 1 107 ? -2.628 -8.825 11.055 1.00 97.62 107 GLY A O 1
ATOM 800 N N . LEU A 1 108 ? -0.565 -7.995 10.863 1.00 97.62 108 LEU A N 1
ATOM 801 C CA . LEU A 1 108 ? -0.405 -7.807 12.310 1.00 97.62 108 LEU A CA 1
ATOM 802 C C . LEU A 1 108 ? -1.214 -6.587 12.769 1.00 97.62 108 LEU A C 1
ATOM 804 O O . LEU A 1 108 ? -1.940 -6.662 13.757 1.00 97.62 108 LEU A O 1
ATOM 808 N N . ILE A 1 109 ? -1.090 -5.476 12.036 1.00 97.44 109 ILE A N 1
ATOM 809 C CA . ILE A 1 109 ? -1.758 -4.209 12.333 1.00 97.44 109 ILE A CA 1
ATOM 810 C C . ILE A 1 109 ? -2.433 -3.669 11.074 1.00 97.44 109 ILE A C 1
ATOM 812 O O . ILE A 1 109 ? -1.775 -3.429 10.059 1.00 97.44 109 ILE A O 1
ATOM 816 N N . ASN A 1 110 ? -3.735 -3.418 11.163 1.00 98.00 110 ASN A N 1
ATOM 817 C CA . ASN A 1 110 ? -4.559 -2.930 10.064 1.00 98.00 110 ASN A CA 1
ATOM 818 C C . ASN A 1 110 ? -5.192 -1.577 10.416 1.00 98.00 110 ASN A C 1
ATOM 820 O O . ASN A 1 110 ? -5.738 -1.415 11.505 1.00 98.00 110 ASN A O 1
ATOM 824 N N . PHE A 1 111 ? -5.149 -0.619 9.487 1.00 97.31 111 PHE A N 1
ATOM 825 C CA . PHE A 1 111 ? -5.787 0.694 9.616 1.00 97.31 111 PHE A CA 1
ATOM 826 C C . PHE A 1 111 ? -6.675 0.983 8.409 1.00 97.31 111 PHE A C 1
ATOM 828 O O . PHE A 1 111 ? -6.214 0.926 7.262 1.00 97.31 111 PHE A O 1
ATOM 835 N N . ALA A 1 112 ? -7.918 1.375 8.674 1.00 95.88 112 ALA A N 1
ATOM 836 C CA . ALA A 1 112 ? -8.815 1.902 7.656 1.00 95.88 112 ALA A CA 1
ATOM 837 C C . ALA A 1 112 ? -9.739 2.970 8.251 1.00 95.88 112 ALA A C 1
ATOM 839 O O . ALA A 1 112 ? -10.532 2.713 9.161 1.00 95.88 112 ALA A O 1
ATOM 840 N N . LYS A 1 113 ? -9.664 4.189 7.706 1.00 92.94 113 LYS A N 1
ATOM 841 C CA . LYS A 1 113 ? -10.483 5.311 8.181 1.00 92.94 113 LYS A CA 1
ATOM 842 C C . LYS A 1 113 ? -11.964 5.097 7.870 1.00 92.94 113 LYS A C 1
ATOM 844 O O . LYS A 1 113 ? -12.803 5.298 8.739 1.00 92.94 113 LYS A O 1
ATOM 849 N N . LYS A 1 114 ? -12.301 4.709 6.637 1.00 94.00 114 LYS A N 1
ATOM 850 C CA . LYS A 1 114 ? -13.685 4.554 6.152 1.00 94.00 114 LYS A CA 1
ATOM 851 C C . LYS A 1 114 ? -13.782 3.444 5.110 1.00 94.00 114 LYS A C 1
ATOM 853 O O . LYS A 1 114 ? -12.777 3.085 4.505 1.00 94.00 114 LYS A O 1
ATOM 858 N N . GLY A 1 115 ? -14.999 2.955 4.874 1.00 94.44 115 GLY A N 1
ATOM 859 C CA . GLY A 1 115 ? -15.319 2.084 3.740 1.00 94.44 115 GLY A CA 1
ATOM 860 C C . GLY A 1 115 ? -15.900 0.716 4.080 1.00 94.44 115 GLY A C 1
ATOM 861 O O . GLY A 1 115 ? -16.421 0.516 5.173 1.00 94.44 115 GLY A O 1
ATOM 862 N N . ASN A 1 116 ? -15.888 -0.182 3.099 1.00 95.75 116 ASN A N 1
ATOM 863 C CA . ASN A 1 116 ? -16.505 -1.505 3.160 1.00 95.75 116 ASN A CA 1
ATOM 864 C C . ASN A 1 116 ? -15.415 -2.560 3.240 1.00 95.75 116 ASN A C 1
ATOM 866 O O . ASN A 1 116 ? -14.833 -2.925 2.225 1.00 95.75 116 ASN A O 1
ATOM 870 N N . TYR A 1 117 ? -15.098 -3.035 4.436 1.00 96.56 117 TYR A N 1
ATOM 871 C CA . TYR A 1 117 ? -13.912 -3.859 4.585 1.00 96.56 117 TYR A CA 1
ATOM 872 C C . TYR A 1 117 ? -14.017 -4.923 5.659 1.00 96.56 117 TYR A C 1
ATOM 874 O O . TYR A 1 117 ? -14.782 -4.807 6.620 1.00 96.56 117 TYR A O 1
ATOM 882 N N . LEU A 1 118 ? -13.162 -5.926 5.494 1.00 97.94 118 LEU A N 1
ATOM 883 C CA . LEU A 1 118 ? -12.795 -6.905 6.500 1.00 97.94 118 LEU A CA 1
ATOM 884 C C . LEU A 1 118 ? -11.305 -6.741 6.820 1.00 97.94 118 LEU A C 1
ATOM 886 O O . LEU A 1 118 ? -10.465 -6.690 5.926 1.00 97.94 118 LEU A O 1
ATOM 890 N N . GLN A 1 119 ? -10.979 -6.666 8.098 1.00 98.31 119 GLN A N 1
ATOM 891 C CA . GLN A 1 119 ? -9.624 -6.658 8.626 1.00 98.31 119 GLN A CA 1
ATOM 892 C C . GLN A 1 119 ? -9.438 -7.928 9.451 1.00 98.31 119 GLN A C 1
ATOM 894 O O . GLN A 1 119 ? -10.287 -8.252 10.281 1.00 98.31 119 GLN A O 1
ATOM 899 N N . ILE A 1 120 ? -8.347 -8.645 9.217 1.00 98.31 120 ILE A N 1
ATOM 900 C CA . ILE A 1 120 ? -7.952 -9.842 9.956 1.00 98.31 120 ILE A CA 1
ATOM 901 C C . ILE A 1 120 ? -6.538 -9.600 10.464 1.00 98.31 120 ILE A C 1
ATOM 903 O O . ILE A 1 120 ? -5.627 -9.323 9.679 1.00 98.31 120 ILE A O 1
ATOM 907 N N . GLY A 1 121 ? -6.346 -9.670 11.774 1.00 97.19 121 GLY A N 1
ATOM 908 C CA . GLY A 1 121 ? -5.065 -9.334 12.368 1.00 97.19 121 GLY A CA 1
ATOM 909 C C . GLY A 1 121 ? -5.064 -9.178 13.870 1.00 97.19 121 GLY A C 1
ATOM 910 O O . GLY A 1 121 ? -6.121 -9.078 14.487 1.00 97.19 121 GLY A O 1
ATOM 911 N N . LEU A 1 122 ? -3.865 -9.123 14.455 1.00 96.81 122 LEU A N 1
ATOM 912 C CA . LEU A 1 122 ? -3.701 -8.950 15.899 1.00 96.81 122 LEU A CA 1
ATOM 913 C C . LEU A 1 122 ? -4.353 -7.646 16.374 1.00 96.81 122 LEU A C 1
ATOM 915 O O . LEU A 1 122 ? -5.067 -7.657 17.370 1.00 96.81 122 LEU A O 1
ATOM 919 N N . LEU A 1 123 ? -4.154 -6.549 15.638 1.00 96.44 123 LEU A N 1
ATOM 920 C CA . LEU A 1 123 ? -4.744 -5.242 15.922 1.00 96.44 123 LEU A CA 1
ATOM 921 C C . LEU A 1 123 ? -5.414 -4.665 14.671 1.00 96.44 123 LEU A C 1
ATOM 923 O O . LEU A 1 123 ? -4.768 -4.439 13.650 1.00 96.44 123 LEU A O 1
ATOM 927 N N . ASN A 1 124 ? -6.707 -4.371 14.763 1.00 97.06 124 ASN A N 1
ATOM 928 C CA . ASN A 1 124 ? -7.507 -3.802 13.681 1.00 97.06 124 ASN A CA 1
ATOM 929 C C . ASN A 1 124 ? -8.109 -2.475 14.145 1.00 97.06 124 ASN A C 1
ATOM 931 O O . ASN A 1 124 ? -8.861 -2.444 15.122 1.00 97.06 124 ASN A O 1
ATOM 935 N N . ILE A 1 125 ? -7.749 -1.387 13.466 1.00 96.56 125 ILE A N 1
ATOM 936 C CA . ILE A 1 125 ? -8.043 -0.013 13.871 1.00 96.56 125 ILE A CA 1
ATOM 937 C C . ILE A 1 125 ? -8.924 0.656 12.817 1.00 96.56 125 ILE A C 1
ATOM 939 O O . ILE A 1 125 ? -8.592 0.716 11.627 1.00 96.56 125 ILE A O 1
ATOM 943 N N . LYS A 1 126 ? -10.052 1.181 13.289 1.00 93.94 126 LYS A N 1
ATOM 944 C CA . LYS A 1 126 ? -11.147 1.714 12.479 1.00 93.94 126 LYS A CA 1
ATOM 945 C C . LYS A 1 126 ? -11.289 3.216 12.702 1.00 93.94 126 LYS A C 1
ATOM 947 O O . LYS A 1 126 ? -11.099 3.711 13.809 1.00 93.94 126 LYS A O 1
ATOM 952 N N . GLY A 1 127 ? -11.668 3.963 11.669 1.00 89.62 127 GLY A N 1
ATOM 953 C CA . GLY A 1 127 ? -12.094 5.359 11.839 1.00 89.62 127 GLY A CA 1
ATOM 954 C C . GLY A 1 127 ? -10.974 6.394 11.981 1.00 89.62 127 GLY A C 1
ATOM 955 O O . GLY A 1 127 ? -11.264 7.586 11.923 1.00 89.62 127 GLY A O 1
ATOM 956 N N . VAL A 1 128 ? -9.715 5.975 12.146 1.00 89.06 128 VAL A N 1
ATOM 957 C CA . VAL A 1 128 ? -8.555 6.861 12.374 1.00 89.06 128 VAL A CA 1
ATOM 958 C C . VAL A 1 128 ? -7.353 6.456 11.522 1.00 89.06 128 VAL A C 1
ATOM 960 O O . VAL A 1 128 ? -7.246 5.311 11.080 1.00 89.06 128 VAL A O 1
ATOM 963 N N . GLN A 1 129 ? -6.440 7.399 11.280 1.00 84.75 129 GLN A N 1
ATOM 964 C CA . GLN A 1 129 ? -5.300 7.221 10.373 1.00 84.75 129 GLN A CA 1
ATOM 965 C C . GLN A 1 129 ? -4.004 6.826 11.100 1.00 84.75 129 GLN A C 1
ATOM 967 O O . GLN A 1 129 ? -3.023 6.442 10.453 1.00 84.75 129 GLN A O 1
ATOM 972 N N . SER A 1 130 ? -3.949 6.935 12.431 1.00 85.81 130 SER A N 1
ATOM 973 C CA . SER A 1 130 ? -2.756 6.595 13.213 1.00 85.81 130 SER A CA 1
ATOM 974 C C . SER A 1 130 ? -3.062 6.239 14.671 1.00 85.81 130 SER A C 1
ATOM 976 O O . SER A 1 130 ? -4.086 6.635 15.221 1.00 85.81 130 SER A O 1
ATOM 978 N N . LEU A 1 131 ? -2.121 5.553 15.333 1.00 85.56 131 LEU A N 1
ATOM 979 C CA . LEU A 1 131 ? -2.191 5.302 16.781 1.00 85.56 131 LEU A CA 1
ATOM 980 C C . LEU A 1 131 ? -2.204 6.599 17.599 1.00 85.56 131 LEU A C 1
ATOM 982 O O . LEU A 1 131 ? -2.870 6.660 18.621 1.00 85.56 131 LEU A O 1
ATOM 986 N N . LYS A 1 132 ? -1.511 7.648 17.139 1.00 88.62 132 LYS A N 1
ATOM 987 C CA . LYS A 1 132 ? -1.489 8.951 17.824 1.00 88.62 132 LYS A CA 1
ATOM 988 C C . LYS A 1 132 ? -2.866 9.615 17.845 1.00 88.62 132 LYS A C 1
ATOM 990 O O . LYS A 1 132 ? -3.184 10.319 18.796 1.00 88.62 132 LYS A O 1
ATOM 995 N N . GLU A 1 133 ? -3.651 9.437 16.785 1.00 86.56 133 GLU A N 1
ATOM 996 C CA . GLU A 1 133 ? -5.045 9.888 16.745 1.00 86.56 133 GLU A CA 1
ATOM 997 C C . GLU A 1 133 ? -5.921 9.017 17.635 1.00 86.56 133 GLU A C 1
ATOM 999 O O . GLU A 1 133 ? -6.717 9.551 18.398 1.00 86.56 133 GLU A O 1
ATOM 1004 N N . LEU A 1 134 ? -5.717 7.696 17.591 1.00 89.06 134 LEU A N 1
ATOM 1005 C CA . LEU A 1 134 ? -6.446 6.747 18.425 1.00 89.06 134 LEU A CA 1
ATOM 1006 C C . LEU A 1 134 ? -6.305 7.082 19.915 1.00 89.06 134 LEU A C 1
ATOM 1008 O O . LEU A 1 134 ? -7.304 7.192 20.604 1.00 89.06 134 LEU A O 1
ATOM 1012 N N . THR A 1 135 ? -5.087 7.330 20.403 1.00 89.81 135 THR A N 1
ATOM 1013 C CA . THR A 1 135 ? -4.830 7.636 21.824 1.00 89.81 135 THR A CA 1
ATOM 1014 C C . THR A 1 135 ? -5.402 8.972 22.297 1.00 89.81 135 THR A C 1
ATOM 1016 O O . THR A 1 135 ? -5.461 9.216 23.496 1.00 89.81 135 THR A O 1
ATOM 1019 N N . LYS A 1 136 ? -5.753 9.874 21.372 1.00 92.06 136 LYS A N 1
ATOM 1020 C CA . LYS A 1 136 ? -6.389 11.161 21.699 1.00 92.06 136 LYS A CA 1
ATOM 1021 C C . LYS A 1 136 ? -7.908 11.054 21.758 1.00 92.06 136 LYS A C 1
ATOM 1023 O O . LYS A 1 136 ? -8.558 11.979 22.239 1.00 92.06 136 LYS A O 1
ATOM 1028 N N . ASP A 1 137 ? -8.459 9.971 21.226 1.00 90.44 137 ASP A N 1
ATOM 1029 C CA . ASP A 1 137 ? -9.884 9.717 21.226 1.00 90.44 137 ASP A CA 1
ATOM 1030 C C . ASP A 1 137 ? -10.326 9.197 22.597 1.00 90.44 137 ASP A C 1
ATOM 1032 O O . ASP A 1 137 ? -9.674 8.327 23.178 1.00 90.44 137 ASP A O 1
ATOM 1036 N N . LYS A 1 138 ? -11.432 9.733 23.120 1.00 91.06 138 LYS A N 1
ATOM 1037 C CA . LYS A 1 138 ? -11.986 9.274 24.400 1.00 91.06 138 LYS A CA 1
ATOM 1038 C C . LYS A 1 138 ? -12.515 7.845 24.285 1.00 91.06 138 LYS A C 1
ATOM 1040 O O . LY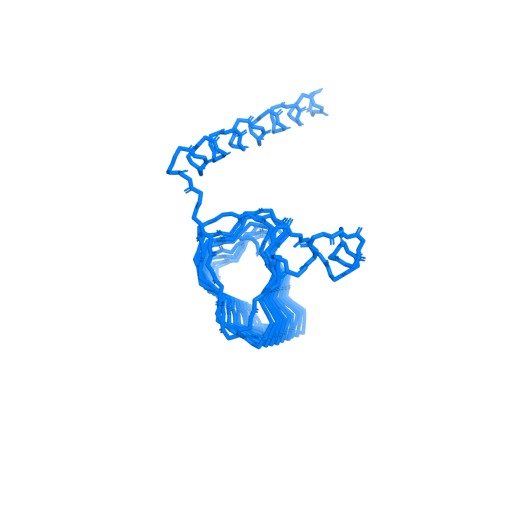S A 1 138 ? -12.329 7.065 25.213 1.00 91.06 138 LYS A O 1
ATOM 1045 N N . ASP A 1 139 ? -13.038 7.489 23.114 1.00 92.38 139 ASP A N 1
ATOM 1046 C CA . ASP A 1 139 ? -13.709 6.213 22.852 1.00 92.38 139 ASP A CA 1
ATOM 1047 C C . ASP A 1 139 ? -12.808 5.279 22.024 1.00 92.38 139 ASP A C 1
ATOM 1049 O O . ASP A 1 139 ? -13.247 4.491 21.182 1.00 92.38 139 ASP A O 1
ATOM 1053 N N . TRP A 1 140 ? -11.489 5.376 22.229 1.00 91.81 140 TRP A N 1
ATOM 1054 C CA . TRP A 1 140 ? -10.483 4.648 21.451 1.00 91.81 140 TRP A CA 1
ATOM 1055 C C . TRP A 1 140 ? -10.684 3.127 21.464 1.00 91.81 140 TRP A C 1
ATOM 1057 O O . TRP A 1 140 ? -10.366 2.451 20.482 1.00 91.81 140 TRP A O 1
ATOM 1067 N N . HIS A 1 141 ? -11.228 2.586 22.555 1.00 89.19 141 HIS A N 1
ATOM 1068 C CA . HIS A 1 141 ? -11.469 1.155 22.714 1.00 89.19 141 HIS A CA 1
ATOM 1069 C C . HIS A 1 141 ? -12.529 0.629 21.736 1.00 89.19 141 HIS A C 1
ATOM 1071 O O . HIS A 1 141 ? -12.475 -0.536 21.360 1.00 89.19 141 HIS A O 1
ATOM 1077 N N . GLU A 1 142 ? -13.459 1.468 21.267 1.00 91.12 142 GLU A N 1
ATOM 1078 C CA . GLU A 1 142 ? -14.482 1.073 20.285 1.00 91.12 142 GLU A CA 1
ATOM 1079 C C . GLU A 1 142 ? -13.918 0.981 18.864 1.00 91.12 142 GLU A C 1
ATOM 1081 O O . GLU A 1 142 ? -14.435 0.276 17.993 1.00 91.12 142 GLU A O 1
ATOM 1086 N N . LYS A 1 143 ? -12.821 1.701 18.623 1.00 92.75 143 LYS A N 1
ATOM 1087 C CA . LYS A 1 143 ? -12.143 1.772 17.328 1.00 92.75 143 LYS A CA 1
ATOM 1088 C C . LYS A 1 143 ? -11.102 0.678 17.142 1.00 92.75 143 LYS A C 1
ATOM 1090 O O . LYS A 1 143 ? -10.598 0.522 16.029 1.00 92.75 143 LYS A O 1
ATOM 1095 N N . LEU A 1 144 ? -10.783 -0.069 18.196 1.00 94.44 144 LEU A N 1
ATOM 1096 C CA . LEU A 1 144 ? -9.788 -1.131 18.192 1.00 94.44 144 LEU A CA 1
ATOM 1097 C C . LEU A 1 144 ? -10.463 -2.494 18.343 1.00 94.44 144 LEU A C 1
ATOM 1099 O O . LEU A 1 144 ? -11.293 -2.711 19.216 1.00 94.44 144 LEU A O 1
ATOM 1103 N N . THR A 1 145 ? -10.082 -3.437 17.489 1.00 95.62 145 THR A N 1
ATOM 1104 C CA . THR A 1 145 ? -10.567 -4.822 17.537 1.00 95.62 145 THR A CA 1
ATOM 1105 C C . THR A 1 145 ? -9.409 -5.800 17.368 1.00 95.62 145 THR A C 1
ATOM 1107 O O . THR A 1 145 ? -8.456 -5.515 16.643 1.00 95.62 145 THR A O 1
ATOM 1110 N N . ILE A 1 146 ? -9.482 -6.948 18.040 1.00 95.25 146 ILE A N 1
ATOM 1111 C CA . ILE A 1 146 ? -8.451 -7.998 18.025 1.00 95.25 146 ILE A CA 1
ATOM 1112 C C . ILE A 1 146 ? -8.951 -9.159 17.160 1.00 95.25 146 ILE A C 1
ATOM 1114 O O . ILE A 1 146 ? -10.146 -9.445 17.141 1.00 95.25 146 ILE A O 1
ATOM 1118 N N . LEU A 1 147 ? -8.037 -9.832 16.460 1.00 94.25 147 LEU A N 1
ATOM 1119 C CA . LEU A 1 147 ? -8.255 -10.946 15.522 1.00 94.25 147 LEU A CA 1
ATOM 1120 C C . LEU A 1 147 ? -9.003 -10.566 14.246 1.00 94.25 147 LEU A C 1
ATOM 1122 O O . LEU A 1 147 ? -8.526 -10.875 13.155 1.00 94.25 147 LEU A O 1
ATOM 1126 N N . TYR A 1 148 ? -10.142 -9.890 14.354 1.00 95.12 148 TYR A N 1
ATOM 1127 C CA . TYR A 1 148 ? -10.895 -9.426 13.201 1.00 95.12 148 TYR A CA 1
ATOM 1128 C C . TYR A 1 148 ? -11.668 -8.138 13.491 1.00 95.12 148 TYR A C 1
ATOM 1130 O O . TYR A 1 148 ? -12.044 -7.842 14.623 1.00 95.12 148 TYR A O 1
ATOM 1138 N N . GLY A 1 149 ? -11.945 -7.380 12.438 1.00 94.06 149 GLY A N 1
ATOM 1139 C CA . GLY A 1 149 ? -12.812 -6.214 12.466 1.00 94.06 149 GLY A CA 1
ATOM 1140 C C . GLY A 1 149 ? -13.445 -6.010 11.100 1.00 94.06 149 GLY A C 1
ATOM 1141 O O . GLY A 1 149 ? -12.828 -6.285 10.079 1.00 94.06 149 GLY A O 1
ATOM 1142 N N . TYR A 1 150 ? -14.682 -5.533 11.051 1.00 94.56 150 TYR A N 1
ATOM 1143 C CA . TYR A 1 150 ? -15.321 -5.177 9.788 1.00 94.56 150 TYR A CA 1
ATOM 1144 C C . TYR A 1 150 ? -15.958 -3.794 9.878 1.00 94.56 150 TYR A C 1
ATOM 1146 O O . TYR A 1 150 ? -16.221 -3.291 10.978 1.00 94.56 150 TYR A O 1
ATOM 1154 N N . ASN A 1 151 ? -16.197 -3.200 8.712 1.00 95.06 151 ASN A N 1
ATOM 1155 C CA . ASN A 1 151 ? -17.001 -1.999 8.547 1.00 95.06 151 ASN A CA 1
ATOM 1156 C C . ASN A 1 151 ? -17.836 -2.101 7.269 1.00 95.06 151 ASN A C 1
ATOM 1158 O O . ASN A 1 151 ? -17.400 -2.692 6.278 1.00 95.06 151 ASN A O 1
ATOM 1162 N N . ARG A 1 152 ? -19.030 -1.508 7.286 1.00 92.19 152 ARG A N 1
ATOM 1163 C CA . ARG A 1 152 ? -19.921 -1.459 6.127 1.00 92.19 152 ARG A CA 1
ATOM 1164 C C . ARG A 1 152 ? -20.585 -0.091 6.039 1.00 92.19 152 ARG A C 1
ATOM 1166 O O . ARG A 1 152 ? -21.465 0.233 6.828 1.00 92.19 152 ARG A O 1
ATOM 1173 N N . GLU A 1 153 ? -20.191 0.694 5.048 1.00 86.38 153 GLU A N 1
ATOM 1174 C CA . GLU A 1 153 ? -20.892 1.913 4.659 1.00 86.38 153 GLU A CA 1
ATOM 1175 C C . GLU A 1 153 ? -21.997 1.581 3.635 1.00 86.38 153 GLU A C 1
ATOM 1177 O O . GLU A 1 153 ? -21.845 0.721 2.764 1.00 86.38 153 GLU A O 1
ATOM 1182 N N . GLY A 1 154 ? -23.143 2.264 3.711 1.00 72.62 154 GLY A N 1
ATOM 1183 C CA . GLY A 1 154 ? -24.242 2.052 2.762 1.00 72.62 154 GLY A CA 1
ATOM 1184 C C . GLY A 1 154 ? -23.807 2.254 1.299 1.00 72.62 154 GLY A C 1
ATOM 1185 O O . GLY A 1 154 ? -23.036 3.165 0.995 1.00 72.62 154 GLY A O 1
ATOM 1186 N N . LYS A 1 155 ? -24.341 1.441 0.369 1.00 57.72 155 LYS A N 1
ATOM 1187 C CA . LYS A 1 155 ? -23.974 1.417 -1.072 1.00 57.72 155 LYS A CA 1
ATOM 1188 C C . LYS A 1 155 ? -24.017 2.790 -1.779 1.00 57.72 155 LYS A C 1
ATOM 1190 O O . LYS A 1 155 ? -23.350 2.979 -2.795 1.00 57.72 155 LYS A O 1
ATOM 1195 N N . GLY A 1 156 ? -24.780 3.753 -1.255 1.00 59.44 156 GLY A N 1
ATOM 1196 C CA . GLY A 1 156 ? -24.838 5.121 -1.780 1.00 59.44 156 GLY A CA 1
ATOM 1197 C C . GLY A 1 156 ? -23.561 5.938 -1.540 1.00 59.44 156 GLY A C 1
ATOM 1198 O O . GLY A 1 156 ? -23.182 6.740 -2.393 1.00 59.44 156 GLY A O 1
ATOM 1199 N N . ALA A 1 157 ? -22.857 5.702 -0.429 1.00 64.31 157 ALA A N 1
ATOM 1200 C CA . ALA A 1 157 ? -21.707 6.506 -0.019 1.00 64.31 157 ALA A CA 1
ATOM 1201 C C . ALA A 1 157 ? -20.494 6.319 -0.948 1.00 64.31 157 ALA A C 1
ATOM 1203 O O . ALA A 1 157 ? -19.848 7.298 -1.326 1.00 64.31 157 ALA A O 1
ATOM 1204 N N . SER A 1 158 ? -20.218 5.083 -1.380 1.00 62.34 158 SER A N 1
ATOM 1205 C CA . SER A 1 158 ? -19.107 4.768 -2.292 1.00 62.34 158 SER A CA 1
ATOM 1206 C C . SER A 1 158 ? -19.319 5.358 -3.691 1.00 62.34 158 SER A C 1
ATOM 1208 O O . SER A 1 158 ? -18.437 6.021 -4.244 1.00 62.34 158 SER A O 1
ATOM 1210 N N . SER A 1 159 ? -20.524 5.191 -4.242 1.00 61.22 159 SER A N 1
ATOM 1211 C CA . SER A 1 159 ? -20.889 5.670 -5.581 1.00 61.22 159 SER A CA 1
ATOM 1212 C C . SER A 1 159 ? -20.901 7.199 -5.672 1.00 61.22 159 SER A C 1
ATOM 1214 O O . SER A 1 159 ? -20.398 7.775 -6.640 1.00 61.22 159 SER A O 1
ATOM 1216 N N . GLN A 1 160 ? -21.431 7.880 -4.650 1.00 65.31 160 GLN A N 1
ATOM 1217 C CA . GLN A 1 160 ? -21.425 9.344 -4.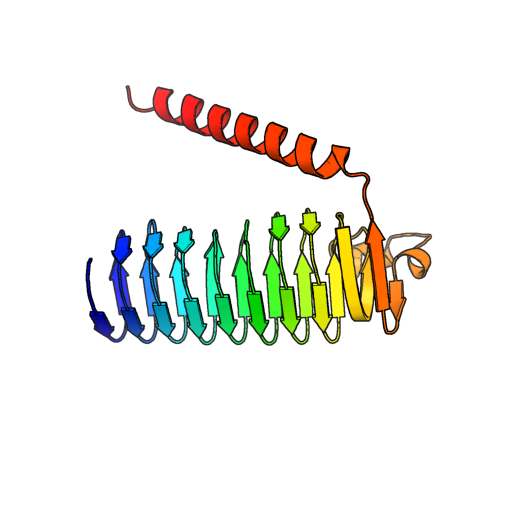585 1.00 65.31 160 GLN A CA 1
ATOM 1218 C C . GLN A 1 160 ? -20.006 9.909 -4.431 1.00 65.31 160 GLN A C 1
ATOM 1220 O O . GLN A 1 160 ? -19.679 10.916 -5.062 1.00 65.31 160 GLN A O 1
ATOM 1225 N N . ARG A 1 161 ? -19.128 9.244 -3.663 1.00 69.25 161 ARG A N 1
ATOM 1226 C CA . ARG A 1 161 ? -17.718 9.648 -3.539 1.00 69.25 161 ARG A CA 1
ATOM 1227 C C . ARG A 1 161 ? -16.961 9.522 -4.856 1.00 69.25 161 ARG A C 1
ATOM 1229 O O . ARG A 1 161 ? -16.310 10.490 -5.247 1.00 69.25 161 ARG A O 1
ATOM 1236 N N . LYS A 1 162 ? -17.100 8.398 -5.576 1.00 67.62 162 LYS A N 1
ATOM 1237 C CA . LYS A 1 162 ? -16.494 8.231 -6.912 1.00 67.62 162 LYS A CA 1
ATOM 1238 C C . LYS A 1 162 ? -16.909 9.357 -7.864 1.00 67.62 162 LYS A C 1
ATOM 1240 O O . LYS A 1 162 ? -16.044 9.973 -8.485 1.00 67.62 162 LYS A O 1
ATOM 1245 N N . LYS A 1 163 ? -18.206 9.694 -7.917 1.00 67.38 163 LYS A N 1
ATOM 1246 C CA . LYS A 1 163 ? -18.721 10.806 -8.743 1.00 67.38 163 LYS A CA 1
ATOM 1247 C C . LYS A 1 163 ? -18.133 12.163 -8.341 1.00 67.38 163 LYS A C 1
ATOM 1249 O O . LYS A 1 163 ? -17.645 12.896 -9.198 1.00 67.38 163 LYS A O 1
ATOM 1254 N N . LYS A 1 164 ? -18.120 12.487 -7.042 1.00 72.12 164 LYS A N 1
ATOM 1255 C CA . LYS A 1 164 ? -17.561 13.752 -6.530 1.00 72.12 164 LYS A CA 1
ATOM 1256 C C . LYS A 1 164 ? -16.065 13.889 -6.845 1.00 72.12 164 LYS A C 1
ATOM 1258 O O . LYS A 1 164 ? -15.606 14.977 -7.183 1.00 72.12 164 LYS A O 1
ATOM 1263 N N . ARG A 1 165 ? -15.308 12.790 -6.773 1.00 67.69 165 ARG A N 1
ATOM 1264 C CA . ARG A 1 165 ? -13.872 12.769 -7.085 1.00 67.69 165 ARG A CA 1
ATOM 1265 C C . ARG A 1 165 ? -13.581 12.968 -8.571 1.00 67.69 165 ARG A C 1
ATOM 1267 O O . ARG A 1 165 ? -12.690 13.754 -8.880 1.00 67.69 165 ARG A O 1
ATOM 1274 N N . MET A 1 166 ? -14.320 12.311 -9.471 1.00 66.69 166 MET A N 1
ATOM 1275 C CA . MET A 1 166 ? -14.151 12.535 -10.918 1.00 66.69 166 MET A CA 1
ATOM 1276 C C . MET A 1 166 ? -14.416 13.997 -11.279 1.00 66.69 166 MET A C 1
ATOM 1278 O O . MET A 1 166 ? -13.568 14.626 -11.903 1.00 66.69 166 MET A O 1
ATOM 1282 N N . SER A 1 167 ? -15.497 14.572 -10.742 1.00 69.31 167 SER A N 1
ATOM 1283 C CA . SER A 1 167 ? -15.808 15.993 -10.927 1.00 69.31 167 SER A CA 1
ATOM 1284 C C . SER A 1 167 ? -14.692 16.922 -10.421 1.00 69.31 167 SER A C 1
ATOM 1286 O O . SER A 1 167 ? -14.363 17.913 -11.069 1.00 69.31 167 SER A O 1
ATOM 1288 N N . ASN A 1 168 ? -14.058 16.607 -9.285 1.00 70.06 168 ASN A N 1
ATOM 1289 C CA . ASN A 1 168 ? -12.944 17.409 -8.772 1.00 70.06 168 ASN A CA 1
ATOM 1290 C C . ASN A 1 168 ? -11.661 17.261 -9.611 1.00 70.06 168 ASN A C 1
ATOM 1292 O O . ASN A 1 168 ? -10.984 18.263 -9.835 1.00 70.06 168 ASN A O 1
ATOM 1296 N N . LYS A 1 169 ? -11.325 16.052 -10.090 1.00 68.38 169 LYS A N 1
ATOM 1297 C CA . LYS A 1 169 ? -10.168 15.836 -10.982 1.00 68.38 169 LYS A CA 1
ATOM 1298 C C . LYS A 1 169 ? -10.359 16.568 -12.319 1.00 68.38 169 LYS A C 1
ATOM 1300 O O . LYS A 1 169 ? -9.421 17.207 -12.785 1.00 68.38 169 LYS A O 1
ATOM 1305 N N . GLU A 1 170 ? -11.567 16.546 -12.885 1.00 62.41 170 GLU A N 1
ATOM 1306 C CA . GLU A 1 170 ? -11.920 17.312 -14.091 1.00 62.41 170 GLU A CA 1
ATOM 1307 C C . GLU A 1 170 ? -11.741 18.819 -13.881 1.00 62.41 170 GLU A C 1
ATOM 1309 O O . GLU A 1 170 ? -11.049 19.462 -14.664 1.00 62.41 170 GLU A O 1
ATOM 1314 N N . LYS A 1 171 ? -12.257 19.377 -12.776 1.00 62.66 171 LYS A N 1
ATOM 1315 C CA . LYS A 1 171 ? -12.108 20.810 -12.458 1.00 62.66 171 LYS A CA 1
ATOM 1316 C C . LYS A 1 171 ? -10.654 21.260 -12.302 1.00 62.66 171 LYS A C 1
ATOM 1318 O O . LYS A 1 171 ? -10.322 22.383 -12.673 1.00 62.66 171 LYS A O 1
ATOM 1323 N N . ILE A 1 172 ? -9.793 20.420 -11.727 1.00 65.81 172 ILE A N 1
ATOM 1324 C CA . ILE A 1 172 ? -8.365 20.736 -11.565 1.00 65.81 172 ILE A CA 1
ATOM 1325 C C . ILE A 1 172 ? -7.652 20.701 -12.923 1.00 65.81 172 ILE A C 1
ATOM 1327 O O . ILE A 1 172 ? -6.863 21.597 -13.213 1.00 65.81 172 ILE A O 1
ATOM 1331 N N . MET A 1 173 ? -7.957 19.715 -13.775 1.00 58.62 173 MET A N 1
ATOM 1332 C CA . MET A 1 173 ? -7.401 19.649 -15.132 1.00 58.62 173 MET A CA 1
ATOM 1333 C C . MET A 1 173 ? -7.848 20.825 -16.004 1.00 58.62 173 MET A C 1
ATOM 1335 O O . MET A 1 173 ? -7.040 21.349 -16.765 1.00 58.62 173 MET A O 1
ATOM 1339 N N . ASP A 1 174 ? -9.101 21.258 -15.874 1.00 63.56 174 ASP A N 1
ATOM 1340 C CA . ASP A 1 174 ? -9.638 22.379 -16.648 1.00 63.56 174 ASP A CA 1
ATOM 1341 C C . ASP A 1 174 ? -8.972 23.707 -16.254 1.00 63.56 174 ASP A C 1
ATOM 1343 O O . ASP A 1 174 ? -8.515 24.465 -17.105 1.00 63.56 174 ASP A O 1
ATOM 1347 N N . ARG A 1 175 ? -8.763 23.934 -14.949 1.00 61.53 175 ARG A N 1
ATOM 1348 C CA . ARG A 1 175 ? -8.000 25.093 -14.454 1.00 61.53 175 ARG A CA 1
ATOM 1349 C C . ARG A 1 175 ? -6.527 25.064 -14.860 1.00 61.53 175 ARG A C 1
ATOM 1351 O O . ARG A 1 175 ? -5.964 26.120 -15.109 1.00 61.53 175 ARG A O 1
ATOM 1358 N N . GLY A 1 176 ? -5.910 23.886 -14.951 1.00 51.38 176 GLY A N 1
ATOM 1359 C CA . GLY A 1 176 ? -4.518 23.738 -15.389 1.00 51.38 176 GLY A CA 1
ATOM 1360 C C . GLY A 1 176 ? -4.286 24.086 -16.864 1.00 51.38 176 GLY A C 1
ATOM 1361 O O . GLY A 1 176 ? -3.190 24.507 -17.216 1.00 51.38 176 GLY A O 1
ATOM 1362 N N . LYS A 1 177 ? -5.310 23.967 -17.722 1.00 48.12 177 LYS A N 1
ATOM 1363 C CA . LYS A 1 177 ? -5.220 24.332 -19.147 1.00 48.12 177 LYS A CA 1
ATOM 1364 C C . LYS A 1 177 ? -5.249 25.844 -19.397 1.00 48.12 177 LYS A C 1
ATOM 1366 O O . LYS A 1 177 ? -4.726 26.283 -20.412 1.00 48.12 177 LYS A O 1
ATOM 1371 N N . ILE A 1 178 ? -5.811 26.634 -18.479 1.00 49.19 178 ILE A N 1
ATOM 1372 C CA . ILE A 1 178 ? -5.944 28.096 -18.631 1.00 49.19 178 ILE A CA 1
ATOM 1373 C C . ILE A 1 178 ? -4.593 28.819 -18.443 1.00 49.19 178 ILE A C 1
ATOM 1375 O O . ILE A 1 178 ? -4.427 29.929 -18.926 1.00 49.19 178 ILE A O 1
ATOM 1379 N N . TYR A 1 179 ? -3.601 28.184 -17.807 1.00 45.75 179 TYR A N 1
ATOM 1380 C CA . TYR A 1 179 ? -2.280 28.782 -17.540 1.00 45.75 179 TYR A CA 1
ATOM 1381 C C . TYR A 1 179 ? -1.218 28.529 -18.632 1.00 45.75 179 TYR A C 1
ATOM 1383 O O . TYR A 1 179 ? -0.055 28.865 -18.426 1.00 45.75 179 TYR A O 1
ATOM 1391 N N . TYR A 1 180 ? -1.592 27.932 -19.771 1.00 41.62 180 TYR A N 1
ATOM 1392 C CA . TYR A 1 180 ? -0.692 27.650 -20.906 1.00 41.62 180 TYR A CA 1
ATOM 1393 C C . TYR A 1 180 ? -1.108 28.350 -22.218 1.00 41.62 180 TYR A C 1
ATOM 1395 O O . TYR A 1 180 ? -0.670 27.938 -23.293 1.00 41.62 180 TYR A O 1
ATOM 1403 N N . LEU A 1 181 ? -1.940 29.392 -22.135 1.00 39.75 181 LEU A N 1
ATOM 1404 C CA . LEU A 1 181 ? -2.232 30.338 -23.222 1.00 39.75 181 LEU A CA 1
ATOM 1405 C C . LEU A 1 181 ? -1.667 31.711 -22.854 1.00 39.75 181 LEU A C 1
ATOM 1407 O O . LEU A 1 181 ? -1.156 32.383 -23.774 1.00 39.75 181 LEU A O 1
#

Radius of gyration: 17.89 Å; chains: 1; bounding box: 46×41×50 Å

Secondary structure (DSSP, 8-state):
-EEEEEEEEEEEEEEEEEEEEEEEEEEEEEEEEEEEEEEEEEEEEEEEEEEEEEEEEEEEEEEEEEEESSEEEEEEEEEEEESSEEEEEEEEEEEEESSEEEEEEEEEEEEESSEEEEEEEEEEEES-SSHHHHTT-TTGGGSEEEEEEEE---HHHHHHHHHHHHHHHHHHHHHHHGGG-